Protein AF-A0A933MKT4-F1 (afdb_monomer)

Nearest PDB structures (foldseek):
  8cgx-assembly1_A  TM=7.082E-01  e=1.019E+00  Neurospora crassa
  8qlw-assembly1_A-2  TM=7.137E-01  e=1.465E+00  Purpureocillium lilacinum
  8qnu-assembly1_A  TM=7.105E-01  e=1.654E+00  Metarhizium robertsii
  7xr9-assembly1_B  TM=2.119E-01  e=8.493E+00  human intestinal bacterium PUE

Mean predicted aligned error: 8.09 Å

Structure (mmCIF, N/CA/C/O backbone):
data_AF-A0A933MKT4-F1
#
_entry.id   AF-A0A933MKT4-F1
#
loop_
_atom_site.group_PDB
_atom_site.id
_atom_site.type_symbol
_atom_site.label_atom_id
_atom_site.label_alt_id
_atom_site.label_comp_id
_atom_site.label_asym_id
_atom_site.label_entity_id
_atom_site.label_seq_id
_atom_site.pdbx_PDB_ins_code
_atom_site.Cartn_x
_atom_site.Cartn_y
_atom_site.Cartn_z
_atom_site.occupancy
_atom_site.B_iso_or_equiv
_atom_site.auth_seq_id
_atom_site.auth_comp_id
_atom_site.auth_asym_id
_atom_site.auth_atom_id
_atom_site.pdbx_PDB_model_num
ATOM 1 N N . MET A 1 1 ? 37.193 10.562 27.457 1.00 37.72 1 MET A N 1
ATOM 2 C CA . MET A 1 1 ? 36.933 10.903 26.044 1.00 37.72 1 MET A CA 1
ATOM 3 C C . MET A 1 1 ? 35.896 9.920 25.549 1.00 37.72 1 MET A C 1
ATOM 5 O O . MET A 1 1 ? 36.217 8.751 25.408 1.00 37.72 1 MET A O 1
ATOM 9 N N . SER A 1 2 ? 34.647 10.363 25.453 1.00 35.03 2 SER A N 1
ATOM 10 C CA . SER A 1 2 ? 33.497 9.522 25.116 1.00 35.03 2 SER A CA 1
ATOM 11 C C . SER A 1 2 ? 33.389 9.392 23.595 1.00 35.03 2 SER A C 1
ATOM 13 O O . SER A 1 2 ? 33.419 10.410 22.904 1.00 35.03 2 SER A O 1
ATOM 15 N N . GLU A 1 3 ? 33.296 8.166 23.078 1.00 29.81 3 GLU A N 1
ATOM 16 C CA . GLU A 1 3 ? 33.019 7.910 21.660 1.00 29.81 3 GLU A CA 1
ATOM 17 C C . GLU A 1 3 ? 31.629 8.449 21.278 1.00 29.81 3 GLU A C 1
ATOM 19 O O . GLU A 1 3 ? 30.669 8.250 22.028 1.00 29.81 3 GLU A O 1
ATOM 24 N N . PRO A 1 4 ? 31.479 9.130 20.129 1.00 38.81 4 PRO A N 1
ATOM 25 C CA . PRO A 1 4 ? 30.167 9.519 19.639 1.00 38.81 4 PRO A CA 1
ATOM 26 C C . PRO A 1 4 ? 29.443 8.297 19.059 1.00 38.81 4 PRO A C 1
ATOM 28 O O . PRO A 1 4 ? 29.891 7.691 18.086 1.00 38.81 4 PRO A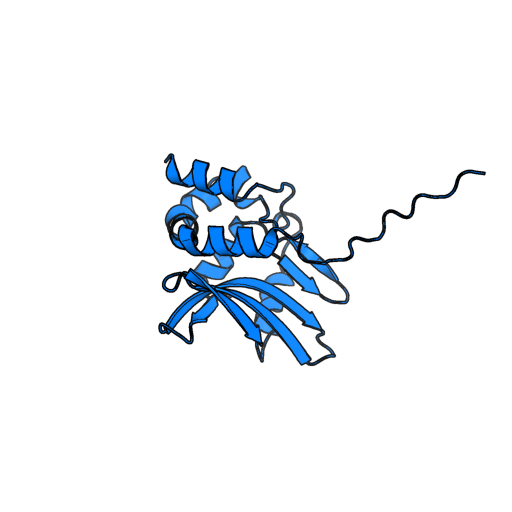 O 1
ATOM 31 N N . GLU A 1 5 ? 28.286 7.964 19.634 1.00 37.03 5 GLU A N 1
ATOM 32 C CA . GLU A 1 5 ? 27.342 6.997 19.073 1.00 37.03 5 GLU A CA 1
ATOM 33 C C . GLU A 1 5 ? 26.919 7.421 17.656 1.00 37.03 5 GLU A C 1
ATOM 35 O O . GLU A 1 5 ? 26.141 8.360 17.459 1.00 37.03 5 GLU A O 1
ATOM 40 N N . ASN A 1 6 ? 27.411 6.710 16.642 1.00 35.38 6 ASN A N 1
ATOM 41 C CA . ASN A 1 6 ? 26.992 6.896 15.259 1.00 35.38 6 ASN A CA 1
ATOM 42 C C . ASN A 1 6 ? 25.642 6.189 15.020 1.00 35.38 6 ASN A C 1
ATOM 44 O O . ASN A 1 6 ? 25.587 5.010 14.679 1.00 35.38 6 ASN A O 1
ATOM 48 N N . LYS A 1 7 ? 24.536 6.923 15.199 1.00 37.66 7 LYS A N 1
ATOM 49 C CA . LYS A 1 7 ? 23.137 6.477 15.005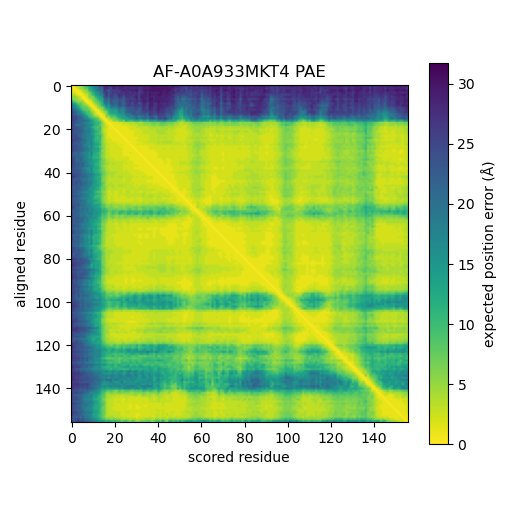 1.00 37.66 7 LYS A CA 1
ATOM 50 C C . LYS A 1 7 ? 22.725 6.318 13.530 1.00 37.66 7 LYS A C 1
ATOM 52 O O . LYS A 1 7 ? 21.581 6.599 13.178 1.00 37.66 7 LYS A O 1
ATOM 57 N N . ASN A 1 8 ? 23.636 5.911 12.647 1.00 43.03 8 ASN A N 1
ATOM 58 C CA . ASN A 1 8 ? 23.440 6.035 11.200 1.00 43.03 8 ASN A CA 1
ATOM 59 C C . ASN A 1 8 ? 23.584 4.720 10.425 1.00 43.03 8 ASN A C 1
ATOM 61 O O . ASN A 1 8 ? 24.164 4.695 9.347 1.00 43.03 8 ASN A O 1
ATOM 65 N N . ASP A 1 9 ? 22.997 3.644 10.947 1.00 35.09 9 ASP A N 1
ATOM 66 C CA . ASP A 1 9 ? 22.893 2.364 10.243 1.00 35.09 9 ASP A CA 1
ATOM 67 C C . ASP A 1 9 ? 21.442 1.841 10.271 1.00 35.09 9 ASP A C 1
ATOM 69 O O . ASP A 1 9 ? 21.137 0.753 10.753 1.00 35.09 9 ASP A O 1
ATOM 73 N N . LEU A 1 10 ? 20.515 2.594 9.661 1.00 37.31 10 LEU A N 1
ATOM 74 C CA . LEU A 1 10 ? 19.324 1.992 9.042 1.00 37.31 10 LEU A CA 1
ATOM 75 C C . LEU A 1 10 ? 19.769 1.269 7.759 1.00 37.31 10 LEU A C 1
ATOM 77 O O . LEU A 1 10 ? 19.434 1.659 6.641 1.00 37.31 10 LEU A O 1
ATOM 81 N N . LYS A 1 11 ? 20.566 0.208 7.922 1.00 36.62 11 LYS A N 1
ATOM 82 C CA . LYS A 1 11 ? 20.807 -0.782 6.872 1.00 36.62 11 LYS A CA 1
ATOM 83 C C . LYS A 1 11 ? 19.488 -1.511 6.648 1.00 36.62 11 LYS A C 1
ATOM 85 O O . LYS A 1 11 ? 19.101 -2.375 7.429 1.00 36.62 11 LYS A O 1
ATOM 90 N N . ALA A 1 12 ? 18.773 -1.107 5.603 1.00 42.72 12 ALA A N 1
ATOM 91 C CA . ALA A 1 12 ? 17.507 -1.688 5.184 1.00 42.72 12 ALA A CA 1
ATOM 92 C C . ALA A 1 12 ? 17.711 -3.110 4.632 1.00 42.72 12 ALA A C 1
ATOM 94 O O . ALA A 1 12 ? 17.675 -3.343 3.428 1.00 42.72 12 ALA A O 1
ATOM 95 N N . ALA A 1 13 ? 17.918 -4.075 5.525 1.00 33.56 13 ALA A N 1
ATOM 96 C CA . ALA A 1 13 ? 17.377 -5.405 5.309 1.00 33.56 13 ALA A CA 1
ATOM 97 C C . ALA A 1 13 ? 15.874 -5.339 5.637 1.00 33.56 13 ALA A C 1
ATOM 99 O O . ALA A 1 13 ? 15.516 -4.678 6.621 1.00 33.56 13 ALA A O 1
ATOM 100 N N . PRO A 1 14 ? 14.974 -5.997 4.880 1.00 44.50 14 PRO A N 1
ATOM 101 C CA . PRO A 1 14 ? 13.640 -6.252 5.404 1.00 44.50 14 PRO A CA 1
ATOM 102 C C . PRO A 1 14 ? 13.825 -6.931 6.764 1.00 44.50 14 PRO A C 1
ATOM 104 O O . PRO A 1 14 ? 14.531 -7.941 6.860 1.00 44.50 14 PRO A O 1
ATOM 107 N N . ARG A 1 15 ? 13.257 -6.350 7.834 1.00 53.28 15 ARG A N 1
ATOM 108 C CA . ARG A 1 15 ? 13.172 -7.030 9.137 1.00 53.28 15 ARG A CA 1
ATOM 109 C C . ARG A 1 15 ? 12.663 -8.444 8.840 1.00 53.28 15 ARG A C 1
ATOM 111 O O . ARG A 1 15 ? 11.796 -8.576 7.978 1.00 53.28 15 ARG A O 1
ATOM 118 N N . LYS A 1 16 ? 13.194 -9.487 9.492 1.00 52.53 16 LYS A N 1
ATOM 119 C CA . LYS A 1 16 ? 12.853 -10.908 9.234 1.00 52.53 16 LYS A CA 1
ATOM 120 C C . LYS A 1 16 ? 11.334 -11.201 9.141 1.00 52.53 16 LYS A C 1
ATOM 122 O O . LYS A 1 16 ? 10.964 -12.230 8.595 1.00 52.53 16 LYS A O 1
ATOM 127 N N . ASN A 1 17 ? 10.484 -10.266 9.566 1.00 69.94 17 ASN A N 1
ATOM 128 C CA . ASN A 1 17 ? 9.028 -10.327 9.598 1.00 69.94 17 ASN A CA 1
ATOM 129 C C . ASN A 1 17 ? 8.330 -9.696 8.369 1.00 69.94 17 ASN A C 1
ATOM 131 O O . ASN A 1 17 ? 7.132 -9.871 8.218 1.00 69.94 17 ASN A O 1
ATOM 135 N N . ALA A 1 18 ? 9.016 -8.985 7.463 1.00 76.31 18 ALA A N 1
ATOM 136 C CA . ALA A 1 18 ? 8.350 -8.265 6.361 1.00 76.31 18 ALA A CA 1
ATOM 137 C C . ALA A 1 18 ? 7.626 -9.199 5.375 1.00 76.31 18 ALA A C 1
ATOM 139 O O . ALA A 1 18 ? 6.549 -8.882 4.882 1.00 76.31 18 ALA A O 1
ATOM 140 N N . TRP A 1 19 ? 8.199 -10.374 5.101 1.00 79.25 19 TRP A N 1
ATOM 141 C CA . TRP A 1 19 ? 7.551 -11.392 4.268 1.00 79.25 19 TRP A CA 1
ATOM 142 C C . TRP A 1 19 ? 6.366 -12.056 4.968 1.00 79.25 19 TRP A C 1
ATOM 144 O O . TRP A 1 19 ? 5.419 -12.472 4.305 1.00 79.25 19 TRP A O 1
ATOM 154 N N . GLU A 1 20 ? 6.417 -12.169 6.292 1.00 86.50 20 GLU A N 1
ATOM 155 C CA . GLU A 1 20 ? 5.321 -12.706 7.092 1.00 86.50 20 GLU A CA 1
ATOM 156 C C . GLU A 1 20 ? 4.173 -11.699 7.181 1.00 86.50 20 GLU A C 1
ATOM 158 O O . GLU A 1 20 ? 3.042 -12.056 6.868 1.00 86.50 20 GLU A O 1
ATOM 163 N N . GLU A 1 21 ? 4.479 -10.427 7.449 1.00 88.38 21 GLU A N 1
ATOM 164 C CA . GLU A 1 21 ? 3.527 -9.319 7.348 1.00 88.38 21 GLU A CA 1
ATOM 165 C C . GLU A 1 21 ? 2.916 -9.244 5.941 1.00 88.38 21 GLU A C 1
ATOM 167 O O . GLU A 1 21 ? 1.705 -9.127 5.803 1.00 88.38 21 GLU A O 1
ATOM 172 N N . ALA A 1 22 ? 3.713 -9.387 4.878 1.00 88.50 22 ALA A N 1
ATOM 173 C CA . ALA A 1 22 ? 3.201 -9.397 3.509 1.00 88.50 22 ALA A CA 1
ATOM 174 C C . ALA A 1 22 ? 2.261 -10.578 3.237 1.00 88.50 22 ALA A C 1
ATOM 176 O O . ALA A 1 22 ? 1.260 -10.415 2.548 1.00 88.50 22 ALA A O 1
ATOM 177 N N . ARG A 1 23 ? 2.557 -11.770 3.768 1.00 89.50 23 ARG A N 1
ATOM 178 C CA . ARG A 1 23 ? 1.680 -12.946 3.642 1.00 89.50 23 ARG A CA 1
ATOM 179 C C . ARG A 1 23 ? 0.395 -12.790 4.442 1.00 89.50 23 ARG A C 1
ATOM 181 O O . ARG A 1 23 ? -0.661 -13.173 3.949 1.00 89.50 23 ARG A O 1
ATOM 188 N N . LEU A 1 24 ? 0.489 -12.242 5.652 1.00 91.69 24 LEU A N 1
ATOM 189 C CA . LEU A 1 24 ? -0.671 -11.909 6.472 1.00 91.69 24 LEU A CA 1
ATOM 190 C C . LEU A 1 24 ? -1.553 -10.909 5.722 1.00 91.69 24 LEU A C 1
ATOM 192 O O . LEU A 1 24 ? -2.736 -11.156 5.515 1.00 91.69 24 LEU A O 1
ATOM 196 N N . LEU A 1 25 ? -0.940 -9.847 5.199 1.00 92.62 25 LEU A N 1
ATOM 197 C CA . LEU A 1 25 ? -1.624 -8.853 4.395 1.00 92.62 25 LEU A CA 1
ATOM 198 C C . LEU A 1 25 ? -2.242 -9.460 3.136 1.00 92.62 25 LEU A C 1
ATOM 200 O O . LEU A 1 25 ? -3.375 -9.147 2.819 1.00 92.62 25 LEU A O 1
ATOM 204 N N . ALA A 1 26 ? -1.547 -10.344 2.421 1.00 93.31 26 ALA A N 1
ATOM 205 C CA . ALA A 1 26 ? -2.074 -10.947 1.199 1.00 93.31 26 ALA A CA 1
ATOM 206 C C . ALA A 1 26 ? -3.385 -11.714 1.430 1.00 93.31 26 ALA A C 1
ATOM 208 O O . ALA A 1 26 ? -4.246 -11.723 0.554 1.00 93.31 26 ALA A O 1
ATOM 209 N N . ARG A 1 27 ? -3.550 -12.330 2.608 1.00 93.19 27 ARG A N 1
ATOM 210 C CA . ARG A 1 27 ? -4.789 -13.025 2.989 1.00 93.19 27 ARG A CA 1
ATOM 211 C C . ARG A 1 27 ? -5.940 -12.067 3.267 1.00 93.19 27 ARG A C 1
ATOM 213 O O . ARG A 1 27 ? -7.080 -12.388 2.954 1.00 93.19 27 ARG A O 1
ATOM 220 N N . ASP A 1 28 ? -5.619 -10.905 3.824 1.00 94.69 28 ASP A N 1
ATOM 221 C CA . ASP A 1 28 ? -6.577 -9.946 4.375 1.00 94.69 28 ASP A CA 1
ATOM 222 C C . ASP A 1 28 ? -6.626 -8.611 3.610 1.00 94.69 28 ASP A C 1
ATOM 224 O O . ASP A 1 28 ? -7.242 -7.647 4.059 1.00 94.69 28 ASP A O 1
ATOM 228 N N . ILE A 1 29 ? -6.006 -8.528 2.431 1.00 95.06 29 ILE A N 1
ATOM 229 C CA . ILE A 1 29 ? -5.922 -7.292 1.639 1.00 95.06 29 ILE A CA 1
ATOM 230 C C . ILE A 1 29 ? -7.311 -6.785 1.234 1.00 95.06 29 ILE A C 1
ATOM 232 O O . ILE A 1 29 ? -7.526 -5.577 1.162 1.00 95.06 29 ILE A O 1
ATOM 236 N N . GLY A 1 30 ? -8.268 -7.703 1.050 1.00 93.88 30 GLY A N 1
ATOM 237 C CA . GLY A 1 30 ? -9.674 -7.375 0.826 1.00 93.88 30 GLY A CA 1
ATOM 238 C C . GLY A 1 30 ? -10.249 -6.500 1.939 1.00 93.88 30 GLY A C 1
ATOM 239 O O . GLY A 1 30 ? -10.857 -5.480 1.636 1.00 93.88 30 GLY A O 1
ATOM 240 N N . LEU A 1 31 ? -9.942 -6.793 3.210 1.00 95.00 31 LEU A N 1
ATOM 241 C CA . LEU A 1 31 ? -10.448 -6.020 4.352 1.00 95.00 31 LEU A CA 1
ATOM 242 C C . LEU A 1 31 ? -10.001 -4.560 4.300 1.00 95.00 31 LEU A C 1
ATOM 244 O O . LEU A 1 31 ? -10.788 -3.663 4.589 1.00 95.00 31 LEU A O 1
ATOM 248 N N . LEU A 1 32 ? -8.751 -4.309 3.914 1.00 95.06 32 LEU A N 1
ATOM 249 C CA . LEU A 1 32 ? -8.217 -2.955 3.768 1.00 95.06 32 LEU A CA 1
ATOM 250 C C . LEU A 1 32 ? -8.892 -2.189 2.631 1.00 95.06 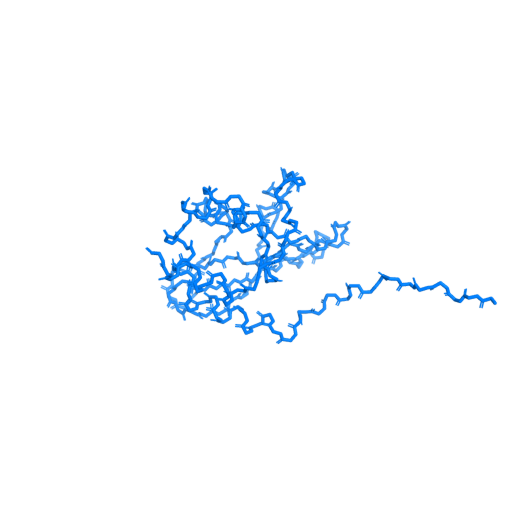32 LEU A C 1
ATOM 252 O O . LEU A 1 32 ? -9.235 -1.019 2.795 1.00 95.06 32 LEU A O 1
ATOM 256 N N . VAL A 1 33 ? -9.096 -2.853 1.493 1.00 94.62 33 VAL A N 1
ATOM 257 C CA . VAL A 1 33 ? -9.747 -2.258 0.320 1.00 94.62 33 VAL A CA 1
ATOM 258 C C . VAL A 1 33 ? -11.223 -1.967 0.605 1.00 94.62 33 VAL A C 1
ATOM 260 O O . VAL A 1 33 ? -11.697 -0.868 0.320 1.00 94.62 33 VAL A O 1
ATOM 263 N N . GLU A 1 34 ? -11.936 -2.905 1.226 1.00 95.25 34 GLU A N 1
ATOM 264 C CA . GLU A 1 34 ? -13.348 -2.774 1.607 1.00 95.25 34 GLU A CA 1
ATOM 265 C C . GLU A 1 34 ? -13.561 -1.687 2.671 1.00 95.25 34 GLU A C 1
ATOM 267 O O . GLU A 1 34 ? -14.543 -0.945 2.622 1.00 95.25 34 GLU A O 1
ATOM 272 N N . ASN A 1 35 ? -12.606 -1.521 3.592 1.00 95.94 35 ASN A N 1
ATOM 273 C CA . ASN A 1 35 ? -12.655 -0.502 4.642 1.00 95.94 35 ASN A CA 1
ATOM 274 C C . ASN A 1 35 ? -12.000 0.832 4.252 1.00 95.94 35 ASN A C 1
ATOM 276 O O . ASN A 1 35 ? -11.847 1.700 5.116 1.00 95.94 35 ASN A O 1
ATOM 280 N N . ASN A 1 36 ? -11.648 1.048 2.977 1.00 94.69 36 ASN A N 1
ATOM 281 C CA . ASN A 1 36 ? -10.896 2.233 2.551 1.00 94.69 36 ASN A CA 1
ATOM 282 C C . ASN A 1 36 ? -11.530 3.547 3.043 1.00 94.69 36 ASN A C 1
ATOM 284 O O . ASN A 1 36 ? -10.876 4.370 3.681 1.00 94.69 36 ASN A O 1
ATOM 288 N N . ARG A 1 37 ? -12.848 3.704 2.860 1.00 93.94 37 ARG A N 1
ATOM 289 C CA . ARG A 1 37 ? -13.573 4.906 3.303 1.00 93.94 37 ARG A CA 1
ATOM 290 C C . ARG A 1 37 ? -13.452 5.148 4.811 1.00 93.94 37 ARG A C 1
ATOM 292 O O . ARG A 1 37 ? -13.255 6.286 5.228 1.00 93.94 37 ARG A O 1
ATOM 299 N N . ARG A 1 38 ? -13.570 4.096 5.623 1.00 93.50 38 ARG A N 1
ATOM 300 C CA . ARG A 1 38 ? -13.476 4.188 7.087 1.00 93.50 38 ARG A CA 1
ATOM 301 C C . ARG A 1 38 ? -12.060 4.559 7.521 1.00 93.50 38 ARG A C 1
ATOM 303 O O . ARG A 1 38 ? -11.897 5.416 8.384 1.00 93.50 38 ARG A O 1
ATOM 310 N N . ILE A 1 39 ? -11.052 3.948 6.899 1.00 94.19 39 ILE A N 1
ATOM 311 C CA . ILE A 1 39 ? -9.641 4.253 7.159 1.00 94.19 39 ILE A CA 1
ATOM 312 C C . ILE A 1 39 ? -9.353 5.714 6.807 1.00 94.19 39 ILE A C 1
ATOM 314 O O . ILE A 1 39 ? -8.808 6.435 7.638 1.00 94.19 39 ILE A O 1
ATOM 318 N N . ALA A 1 40 ? -9.790 6.181 5.634 1.00 91.19 40 ALA A N 1
ATOM 319 C CA . ALA A 1 40 ? -9.616 7.564 5.192 1.00 91.19 40 ALA A CA 1
ATOM 320 C C . ALA A 1 40 ? -10.264 8.584 6.147 1.00 91.19 40 ALA A C 1
ATOM 322 O O . ALA A 1 40 ? -9.692 9.642 6.408 1.00 91.19 40 ALA A O 1
ATOM 323 N N . GLN A 1 41 ? -11.432 8.256 6.709 1.00 92.38 41 GLN A N 1
ATOM 324 C CA . GLN A 1 41 ? -12.152 9.107 7.663 1.00 92.38 41 GLN A CA 1
ATOM 325 C C . GLN A 1 41 ? -11.556 9.112 9.078 1.00 92.38 41 GLN A C 1
ATOM 327 O O . GLN A 1 41 ? -11.920 9.977 9.872 1.00 92.38 41 GLN A O 1
ATOM 332 N N . ASN A 1 42 ? -10.661 8.177 9.410 1.00 92.81 42 ASN A N 1
ATOM 333 C CA . ASN A 1 42 ? -10.019 8.092 10.718 1.00 92.81 42 ASN A CA 1
ATOM 334 C C . ASN A 1 42 ? -8.558 8.569 10.621 1.00 92.81 42 ASN A C 1
ATOM 336 O O . ASN A 1 42 ? -7.703 7.786 10.207 1.00 92.81 42 ASN A O 1
ATOM 340 N N . PRO A 1 43 ? -8.224 9.802 11.060 1.00 90.88 43 PRO A N 1
ATOM 341 C CA . PRO A 1 43 ? -6.867 10.349 10.960 1.00 90.88 43 PRO A CA 1
ATOM 342 C C . PRO A 1 43 ? -5.783 9.482 11.611 1.00 90.88 43 PRO A C 1
ATOM 344 O O . PRO A 1 43 ? -4.637 9.485 11.166 1.00 90.88 43 PRO A O 1
ATOM 347 N N . LYS A 1 44 ? -6.137 8.724 12.658 1.00 90.12 44 LYS A N 1
ATOM 348 C CA . LYS A 1 44 ? -5.207 7.818 13.343 1.00 90.12 44 LYS A CA 1
ATOM 349 C C . LYS A 1 44 ? -4.827 6.632 12.454 1.00 90.12 44 LYS A C 1
ATOM 351 O O . LYS A 1 44 ? -3.669 6.228 12.458 1.00 90.12 44 LYS A O 1
ATOM 356 N N . LEU A 1 45 ? -5.788 6.091 11.702 1.00 91.00 45 LEU A N 1
ATOM 357 C CA . LEU A 1 45 ? -5.557 4.976 10.782 1.00 91.00 45 LEU A CA 1
ATOM 358 C C . LEU A 1 45 ? -5.003 5.458 9.443 1.00 91.00 45 LEU A C 1
ATOM 360 O O . LEU A 1 45 ? -4.045 4.890 8.943 1.00 91.00 45 LEU A O 1
ATOM 364 N N . SER A 1 46 ? -5.546 6.522 8.854 1.00 92.44 46 SER A N 1
ATOM 365 C CA . SER A 1 46 ? -5.037 7.028 7.574 1.00 92.44 46 SER A CA 1
ATOM 366 C C . SER A 1 46 ? -3.602 7.544 7.679 1.00 92.44 46 SER A C 1
ATOM 368 O O . SER A 1 46 ? -2.834 7.401 6.727 1.00 92.44 46 SER A O 1
ATOM 370 N N . GLY A 1 47 ? -3.226 8.100 8.834 1.00 88.69 47 GLY A N 1
ATO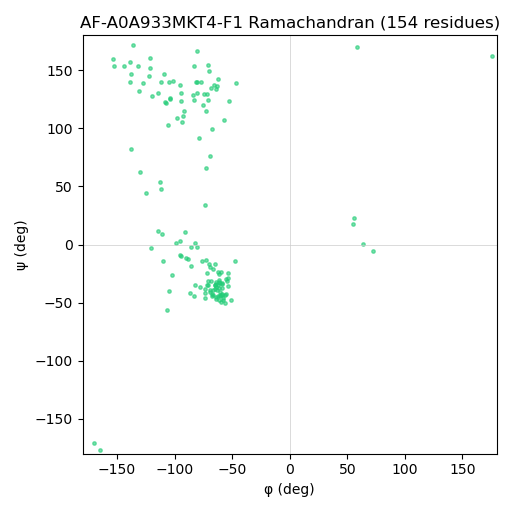M 371 C CA . GLY A 1 47 ? -1.889 8.613 9.113 1.00 88.69 47 GLY A CA 1
ATOM 372 C C . GLY A 1 47 ? -0.880 7.583 9.628 1.00 88.69 47 GLY A C 1
ATOM 373 O O . GLY A 1 47 ? 0.264 7.962 9.865 1.00 88.69 47 GLY A O 1
ATOM 374 N N . CYS A 1 48 ? -1.242 6.313 9.836 1.00 89.69 48 CYS A N 1
ATOM 375 C CA . CYS A 1 48 ? -0.273 5.300 10.266 1.00 89.69 48 CYS A CA 1
ATOM 376 C C . CYS A 1 48 ? 0.497 4.720 9.071 1.00 89.69 48 CYS A C 1
ATOM 378 O O . CYS A 1 48 ? 0.006 4.715 7.947 1.00 89.69 48 CYS A O 1
ATOM 380 N N . CYS A 1 49 ? 1.711 4.226 9.296 1.00 89.94 49 CYS A N 1
ATOM 381 C CA . CYS A 1 49 ? 2.496 3.519 8.287 1.00 89.94 49 CYS A CA 1
ATOM 382 C C . CYS A 1 49 ? 2.493 2.013 8.562 1.00 89.94 49 CYS A C 1
ATOM 384 O O . CYS A 1 49 ? 2.670 1.587 9.706 1.00 89.94 49 CYS A O 1
ATOM 386 N N . LEU A 1 50 ? 2.391 1.212 7.499 1.00 88.50 50 LEU A N 1
ATOM 387 C CA . LEU A 1 50 ? 2.726 -0.211 7.554 1.00 88.50 50 LEU A CA 1
ATOM 388 C C . LEU A 1 50 ? 4.246 -0.367 7.439 1.00 88.50 50 LEU A C 1
ATOM 390 O O . LEU A 1 50 ? 4.870 0.297 6.609 1.00 88.50 50 LEU A O 1
ATOM 394 N N . ASN A 1 51 ? 4.855 -1.280 8.200 1.00 86.00 51 ASN A N 1
ATOM 395 C CA . ASN A 1 51 ? 6.307 -1.522 8.117 1.00 86.00 51 ASN A CA 1
ATOM 396 C C . ASN A 1 51 ? 6.749 -1.999 6.725 1.00 86.00 51 ASN A C 1
ATOM 398 O O . ASN A 1 51 ? 7.901 -1.822 6.327 1.00 86.00 51 ASN A O 1
ATOM 402 N N . ILE A 1 52 ? 5.816 -2.605 6.000 1.00 89.62 52 ILE A N 1
ATOM 403 C CA . ILE A 1 52 ? 5.988 -3.142 4.658 1.00 89.62 52 ILE A CA 1
ATOM 404 C C . ILE A 1 52 ? 5.691 -2.143 3.534 1.00 89.62 52 ILE A C 1
ATOM 406 O O . ILE A 1 52 ? 6.040 -2.418 2.389 1.00 89.62 52 ILE A O 1
ATOM 410 N N . ALA A 1 53 ? 5.087 -0.988 3.825 1.00 91.81 53 ALA A N 1
ATOM 411 C CA . ALA A 1 53 ? 4.715 -0.021 2.798 1.00 91.81 53 ALA A CA 1
ATOM 412 C C . ALA A 1 53 ? 5.753 1.100 2.679 1.00 91.81 53 ALA A C 1
ATOM 414 O O . ALA A 1 53 ? 5.872 1.951 3.566 1.00 91.81 53 ALA A O 1
ATOM 415 N N . TYR A 1 54 ? 6.520 1.118 1.587 1.00 90.44 54 TYR A N 1
ATOM 416 C CA . TYR A 1 54 ? 7.616 2.075 1.434 1.00 90.44 54 TYR A CA 1
ATOM 417 C C . TYR A 1 54 ? 7.972 2.407 -0.016 1.00 90.44 54 TYR A C 1
ATOM 419 O O . TYR A 1 54 ? 7.751 1.635 -0.944 1.00 90.44 54 TYR A O 1
ATOM 427 N N . ILE A 1 55 ? 8.646 3.540 -0.197 1.00 86.88 55 ILE A N 1
ATOM 428 C CA . ILE A 1 55 ? 9.363 3.863 -1.426 1.00 86.88 55 ILE A CA 1
ATOM 429 C C . ILE A 1 55 ? 10.854 4.055 -1.139 1.00 86.88 55 ILE A C 1
ATOM 431 O O . ILE A 1 55 ? 11.236 4.796 -0.235 1.00 86.88 55 ILE A O 1
ATOM 435 N N . GLY A 1 56 ? 11.707 3.352 -1.881 1.00 85.62 56 GLY A N 1
ATOM 436 C CA . GLY A 1 56 ? 13.161 3.379 -1.744 1.00 85.62 56 GLY A CA 1
ATOM 437 C C . GLY A 1 56 ? 13.833 4.116 -2.900 1.00 85.62 56 GLY A C 1
ATOM 438 O O . GLY A 1 56 ? 13.702 3.724 -4.060 1.00 85.62 56 GLY A O 1
ATOM 439 N N . LEU A 1 57 ? 14.596 5.163 -2.587 1.00 76.75 57 LEU A N 1
ATOM 440 C CA . LEU A 1 57 ? 15.335 5.966 -3.561 1.00 76.75 57 LEU A CA 1
ATOM 441 C C . LEU A 1 57 ? 16.792 6.146 -3.113 1.00 76.75 57 LEU A C 1
ATOM 443 O O . LEU A 1 57 ? 17.005 6.573 -1.976 1.00 76.75 57 LEU A O 1
ATOM 447 N N . PRO A 1 58 ? 17.792 5.923 -3.991 1.00 73.12 58 PRO A N 1
ATOM 448 C CA . PRO A 1 58 ? 19.207 6.047 -3.638 1.00 73.12 58 PRO A CA 1
ATOM 449 C C . PRO A 1 58 ? 19.592 7.403 -3.036 1.00 73.12 58 PRO A C 1
ATOM 451 O O . PRO A 1 58 ? 20.479 7.462 -2.193 1.00 73.12 58 PRO A O 1
ATOM 454 N N . HIS A 1 59 ? 18.912 8.484 -3.432 1.00 72.00 59 HIS A N 1
ATOM 455 C CA . HIS A 1 59 ? 19.235 9.849 -2.994 1.00 72.00 59 HIS A CA 1
ATOM 456 C C . HIS A 1 59 ? 18.205 10.469 -2.042 1.00 72.00 59 HIS A C 1
ATOM 458 O O . HIS A 1 59 ? 18.498 11.476 -1.406 1.00 72.00 59 HIS A O 1
ATOM 464 N N . LEU A 1 60 ? 17.009 9.885 -1.921 1.00 69.19 60 LEU A N 1
ATOM 465 C CA . LEU A 1 60 ? 15.903 10.457 -1.136 1.00 69.19 60 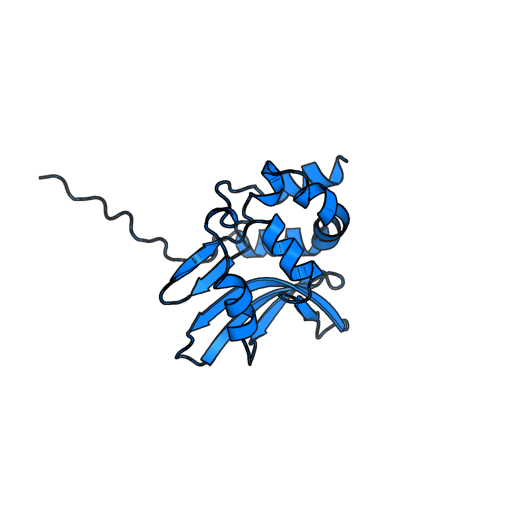LEU A CA 1
ATOM 466 C C . LEU A 1 60 ? 15.570 9.654 0.128 1.00 69.19 60 LEU A C 1
ATOM 468 O O . LEU A 1 60 ? 14.601 9.979 0.816 1.00 69.19 60 LEU A O 1
ATOM 472 N N . LYS A 1 61 ? 16.419 8.667 0.455 1.00 80.25 61 LYS A N 1
ATOM 473 C CA . LYS A 1 61 ? 16.221 7.676 1.521 1.00 80.25 61 LYS A CA 1
ATOM 474 C C . LYS A 1 61 ? 14.937 6.864 1.304 1.00 80.25 61 LYS A C 1
ATOM 476 O O . LYS A 1 61 ? 14.128 7.139 0.419 1.00 80.25 61 LYS A O 1
ATOM 481 N N . THR A 1 62 ? 14.771 5.814 2.097 1.00 82.69 62 THR A N 1
ATOM 482 C CA . THR A 1 62 ? 13.507 5.080 2.134 1.00 82.69 62 THR A CA 1
ATOM 483 C C . THR A 1 62 ? 12.478 5.901 2.901 1.00 82.69 62 THR A C 1
ATOM 485 O O . THR A 1 62 ? 12.757 6.346 4.014 1.00 82.69 62 THR A O 1
ATOM 488 N N . LYS A 1 63 ? 11.295 6.099 2.318 1.00 85.69 63 LYS A N 1
ATOM 489 C CA . LYS A 1 63 ? 10.158 6.749 2.975 1.00 85.69 63 LYS A CA 1
ATOM 490 C C . LYS A 1 63 ? 9.026 5.749 3.151 1.00 85.69 63 LYS A C 1
ATOM 492 O O . LYS A 1 63 ? 8.653 5.079 2.191 1.00 85.69 63 LYS A O 1
ATOM 497 N N . ALA A 1 64 ? 8.493 5.662 4.365 1.00 88.75 64 ALA A N 1
ATOM 498 C CA . ALA A 1 64 ? 7.272 4.914 4.627 1.00 88.75 64 ALA A CA 1
ATOM 499 C C . ALA A 1 64 ? 6.067 5.634 4.003 1.00 88.75 64 ALA A C 1
ATOM 501 O O . ALA A 1 64 ? 6.063 6.863 3.880 1.00 88.75 64 ALA A O 1
ATOM 502 N N . ILE A 1 65 ? 5.065 4.860 3.596 1.00 88.94 65 ILE A N 1
ATOM 503 C CA . ILE A 1 65 ? 3.836 5.367 2.982 1.00 88.94 65 ILE A CA 1
ATOM 504 C C . ILE A 1 65 ? 2.736 5.293 4.034 1.00 88.94 65 ILE A C 1
ATOM 506 O O . ILE A 1 65 ? 2.493 4.220 4.589 1.00 88.94 65 ILE A O 1
ATOM 510 N N . ALA A 1 66 ? 2.073 6.419 4.302 1.00 91.62 66 ALA A N 1
ATOM 511 C CA . ALA A 1 66 ? 0.899 6.416 5.163 1.00 91.62 66 ALA A CA 1
ATOM 512 C C . ALA A 1 66 ? -0.215 5.561 4.542 1.00 91.62 66 ALA A C 1
ATOM 514 O O . ALA A 1 66 ? -0.421 5.578 3.326 1.00 91.62 66 ALA A O 1
ATOM 515 N N . LEU A 1 67 ? -0.948 4.835 5.378 1.00 92.81 67 LEU A N 1
ATOM 516 C CA . LEU A 1 67 ? -1.948 3.864 4.965 1.00 92.81 67 LEU A CA 1
ATOM 517 C C . LEU A 1 67 ? -3.041 4.502 4.107 1.00 92.81 67 LEU A C 1
ATOM 519 O O . LEU A 1 67 ? -3.378 3.961 3.061 1.00 92.81 67 LEU A O 1
ATOM 523 N N . GLY A 1 68 ? -3.540 5.679 4.493 1.00 92.88 68 GLY A N 1
ATOM 524 C CA . GLY A 1 68 ? -4.533 6.404 3.698 1.00 92.88 68 GLY A CA 1
ATOM 525 C C . GLY A 1 68 ? -4.021 6.701 2.289 1.00 92.88 68 GLY A C 1
ATOM 526 O O . GLY A 1 68 ? -4.686 6.389 1.307 1.00 92.88 68 GLY A O 1
ATOM 527 N N . ARG A 1 69 ? -2.778 7.186 2.175 1.00 91.62 69 ARG A N 1
ATOM 528 C CA . ARG A 1 69 ? -2.167 7.468 0.870 1.00 91.62 69 ARG A CA 1
ATOM 529 C C . ARG A 1 69 ? -1.957 6.198 0.046 1.00 91.62 69 ARG A C 1
ATOM 531 O O . ARG A 1 69 ? -2.126 6.228 -1.169 1.00 91.62 69 ARG A O 1
ATOM 538 N N . LEU A 1 70 ? -1.577 5.093 0.684 1.00 93.25 70 LEU A N 1
ATOM 539 C CA . LEU A 1 70 ? -1.430 3.804 0.013 1.00 93.25 70 LEU A CA 1
ATOM 540 C C . LEU A 1 70 ? -2.762 3.341 -0.602 1.00 93.25 70 LEU A C 1
ATOM 542 O O . LEU A 1 70 ? -2.790 2.931 -1.761 1.00 93.25 70 LEU A O 1
ATOM 546 N N . LEU A 1 71 ? -3.862 3.473 0.142 1.00 94.62 71 LEU A N 1
ATOM 547 C CA . LEU A 1 71 ? -5.203 3.125 -0.328 1.00 94.62 71 LEU A CA 1
ATOM 548 C C . LEU A 1 71 ? -5.686 4.046 -1.456 1.00 94.62 71 LEU A C 1
ATOM 550 O O . LEU A 1 71 ? -6.260 3.551 -2.428 1.00 94.62 71 LEU A O 1
ATOM 554 N N . ASP A 1 72 ? -5.396 5.349 -1.384 1.00 92.81 72 ASP A N 1
ATOM 555 C CA . ASP A 1 72 ? -5.674 6.288 -2.480 1.00 92.81 72 ASP A CA 1
ATOM 556 C C . ASP A 1 72 ? -4.991 5.818 -3.770 1.00 92.81 72 ASP A C 1
ATOM 558 O O . ASP A 1 72 ? -5.641 5.639 -4.802 1.00 92.81 72 ASP A O 1
ATOM 562 N N . LEU A 1 73 ? -3.692 5.504 -3.698 1.00 91.69 73 LEU A N 1
ATOM 563 C CA . LEU A 1 73 ? -2.912 5.043 -4.849 1.00 91.69 73 LEU A CA 1
ATOM 564 C C . LEU A 1 73 ? -3.445 3.730 -5.446 1.00 91.69 73 LEU A C 1
ATOM 566 O O . LEU A 1 73 ? -3.344 3.524 -6.659 1.00 91.69 73 LEU A O 1
ATOM 570 N N . TRP A 1 74 ? -4.008 2.843 -4.624 1.00 94.44 74 TRP A N 1
ATOM 571 C CA . TRP A 1 74 ? -4.669 1.623 -5.094 1.00 94.44 74 TRP A CA 1
ATOM 572 C C . TRP A 1 74 ? -6.019 1.905 -5.749 1.00 94.44 74 TRP A C 1
ATOM 574 O O . TRP A 1 74 ? -6.323 1.324 -6.793 1.00 94.44 74 TRP A O 1
ATOM 584 N N . SER A 1 75 ? -6.811 2.810 -5.171 1.00 93.56 75 SER A N 1
ATOM 585 C CA . SER A 1 75 ? -8.109 3.217 -5.719 1.00 93.56 75 SER A CA 1
ATOM 586 C C . SER A 1 75 ? -7.970 3.921 -7.075 1.00 93.56 75 SER A C 1
ATOM 588 O O . SER A 1 75 ? -8.774 3.702 -7.978 1.00 93.56 75 SER A O 1
ATOM 590 N N . GLU A 1 76 ? -6.883 4.674 -7.255 1.00 92.19 76 GLU A N 1
ATOM 591 C CA . GLU A 1 76 ? -6.528 5.373 -8.492 1.00 92.19 76 GLU A CA 1
ATOM 592 C C . GLU A 1 76 ? -5.821 4.460 -9.519 1.00 92.19 76 GLU A C 1
ATOM 594 O O . GLU A 1 76 ? -5.437 4.921 -10.592 1.00 92.19 76 GLU A O 1
ATOM 599 N N . ASN A 1 77 ? -5.625 3.169 -9.211 1.00 92.00 77 ASN A N 1
ATOM 600 C CA . ASN A 1 77 ? -4.867 2.196 -10.017 1.00 92.00 77 ASN A CA 1
ATOM 601 C C . ASN A 1 77 ? -3.417 2.618 -10.339 1.00 92.00 77 ASN A C 1
ATOM 603 O O . ASN A 1 77 ? -2.811 2.144 -11.302 1.00 92.00 77 ASN A O 1
ATOM 607 N N . LYS A 1 78 ? -2.832 3.508 -9.533 1.00 90.00 78 LYS A N 1
ATOM 608 C CA . LYS A 1 78 ? -1.460 4.003 -9.719 1.00 90.00 78 LYS A CA 1
ATOM 609 C C . LYS A 1 78 ? -0.423 3.054 -9.139 1.00 90.00 78 LYS A C 1
ATOM 611 O O . LYS A 1 78 ? 0.670 2.911 -9.682 1.00 90.00 78 LYS A O 1
ATOM 616 N N . TRP A 1 79 ? -0.766 2.403 -8.030 1.00 92.25 79 TRP A N 1
ATOM 617 C CA . TRP A 1 79 ? 0.081 1.426 -7.340 1.00 92.25 79 TRP A CA 1
ATOM 618 C C . TRP A 1 79 ? -0.500 0.022 -7.443 1.00 92.25 79 TRP A C 1
ATOM 620 O O . TRP A 1 79 ? -0.628 -0.710 -6.463 1.00 92.25 79 TRP A O 1
ATOM 630 N N . THR A 1 80 ? -0.872 -0.348 -8.664 1.00 94.25 80 THR A N 1
ATOM 631 C CA . THR A 1 80 ? -1.423 -1.664 -8.966 1.00 94.25 80 THR A CA 1
ATOM 632 C C . THR A 1 80 ? -0.737 -2.285 -10.173 1.00 94.25 80 THR A C 1
ATOM 634 O O . THR A 1 80 ? -0.230 -1.577 -11.046 1.00 94.25 80 THR A O 1
ATOM 637 N N . GLU A 1 81 ? -0.742 -3.611 -10.218 1.00 93.88 81 GLU A N 1
ATOM 638 C CA . GLU A 1 81 ? -0.292 -4.419 -11.351 1.00 93.88 81 GLU A CA 1
ATOM 639 C C . GLU A 1 81 ? -1.272 -5.560 -11.629 1.00 93.88 81 GLU A C 1
ATOM 641 O O . GLU A 1 81 ? -2.196 -5.804 -10.851 1.00 93.88 81 GLU A O 1
ATOM 646 N N . THR A 1 82 ? -1.068 -6.257 -12.744 1.00 95.31 82 THR A N 1
ATOM 647 C CA . THR A 1 82 ? -1.845 -7.456 -13.086 1.00 95.31 82 THR A CA 1
ATOM 648 C C . THR A 1 82 ? -1.110 -8.708 -12.621 1.00 95.31 82 THR A C 1
ATOM 650 O O . THR A 1 82 ? 0.077 -8.884 -12.893 1.00 95.31 82 THR A O 1
ATOM 653 N N . CYS A 1 83 ? -1.803 -9.598 -11.914 1.00 95.94 83 CYS A N 1
ATOM 654 C CA . CYS A 1 83 ? -1.232 -10.857 -11.460 1.00 95.94 83 CYS A CA 1
ATOM 655 C C . CYS A 1 83 ? -1.038 -11.797 -12.659 1.00 95.94 83 CYS A C 1
ATOM 657 O O . CYS A 1 83 ? -2.021 -12.128 -13.320 1.00 95.94 83 CYS A O 1
ATOM 659 N N . PRO A 1 84 ? 0.176 -12.310 -12.921 1.00 94.50 84 PRO A N 1
ATOM 660 C CA . PRO A 1 84 ? 0.409 -13.204 -14.055 1.00 94.50 84 PRO A CA 1
ATOM 661 C C . PRO A 1 84 ? -0.259 -14.578 -13.890 1.00 94.50 84 PRO A C 1
ATOM 663 O O . PRO A 1 84 ? -0.434 -15.287 -14.874 1.00 94.50 84 PRO A O 1
ATOM 666 N N . ALA A 1 85 ? -0.619 -14.968 -12.660 1.00 94.94 85 ALA A N 1
ATOM 667 C CA . ALA A 1 85 ? -1.219 -16.271 -12.375 1.00 94.94 85 ALA A CA 1
ATOM 668 C C . ALA A 1 85 ? -2.748 -16.286 -12.539 1.00 94.94 85 ALA A C 1
ATOM 670 O O . ALA A 1 85 ? -3.287 -17.251 -13.068 1.00 94.94 85 ALA A O 1
ATOM 671 N N . CYS A 1 86 ? -3.442 -15.237 -12.081 1.00 96.62 86 CYS A N 1
ATOM 672 C CA . CYS A 1 86 ? -4.911 -15.175 -12.097 1.00 96.62 86 CYS A CA 1
ATOM 673 C C . CYS A 1 86 ? -5.496 -14.001 -12.895 1.00 96.62 86 CYS A C 1
ATOM 675 O O . CYS A 1 86 ? -6.711 -13.895 -12.984 1.00 96.62 86 CYS A O 1
ATOM 677 N N . GLY A 1 87 ? -4.681 -13.098 -13.449 1.00 96.25 87 GLY A N 1
ATOM 678 C CA . GLY A 1 87 ? -5.163 -11.891 -14.140 1.00 96.25 87 GLY A CA 1
ATOM 679 C C . GLY A 1 87 ? -5.744 -10.813 -13.214 1.00 96.25 87 GLY A C 1
ATOM 680 O O . GLY A 1 87 ? -6.051 -9.715 -13.661 1.00 96.25 87 GLY A O 1
ATOM 681 N N . GLU A 1 88 ? -5.861 -11.105 -11.920 1.00 95.88 88 GLU A N 1
ATOM 682 C CA . GLU A 1 88 ? -6.439 -10.210 -10.921 1.00 95.88 88 GLU A CA 1
ATOM 683 C C . GLU A 1 88 ? -5.468 -9.132 -10.435 1.00 95.88 88 GLU A C 1
ATOM 685 O O . GLU A 1 88 ? -4.252 -9.200 -10.637 1.00 95.88 88 GLU A O 1
ATOM 690 N N . LYS A 1 89 ? -6.009 -8.131 -9.738 1.00 95.81 89 LYS A N 1
ATOM 691 C CA . LYS A 1 89 ? -5.239 -6.984 -9.250 1.00 95.81 89 LYS A CA 1
ATOM 692 C C . LYS A 1 89 ? -4.178 -7.382 -8.212 1.00 95.81 89 LYS A C 1
ATOM 694 O O . LYS A 1 89 ? -4.440 -8.107 -7.246 1.00 95.81 89 LYS A O 1
ATOM 699 N N . VAL A 1 90 ? -2.977 -6.842 -8.397 1.00 96.19 90 VAL A N 1
ATOM 700 C CA . VAL A 1 90 ? -1.868 -6.839 -7.439 1.00 96.19 90 VAL A CA 1
ATOM 701 C C . VAL A 1 90 ? -1.768 -5.455 -6.825 1.00 96.19 90 VAL A C 1
ATOM 703 O O . VAL A 1 90 ? -1.654 -4.467 -7.543 1.00 96.19 90 VAL A O 1
ATOM 706 N N . TYR A 1 91 ? -1.787 -5.391 -5.502 1.00 96.12 91 TYR A N 1
ATOM 707 C CA . TYR A 1 91 ? -1.647 -4.171 -4.722 1.00 96.12 91 TYR A CA 1
ATOM 708 C C . TYR A 1 91 ? -0.175 -3.977 -4.368 1.00 96.12 91 TYR A C 1
ATOM 710 O O . TYR A 1 91 ? 0.396 -4.763 -3.606 1.00 96.12 91 TYR A O 1
ATOM 718 N N . ILE A 1 92 ? 0.466 -2.971 -4.966 1.00 94.69 92 ILE A N 1
ATOM 719 C CA . ILE A 1 92 ? 1.883 -2.677 -4.732 1.00 94.69 92 ILE A CA 1
ATOM 720 C C . ILE A 1 92 ? 2.031 -2.091 -3.331 1.00 94.69 92 ILE A C 1
ATOM 722 O O . ILE A 1 92 ? 1.336 -1.142 -2.975 1.00 94.69 92 ILE A O 1
ATOM 726 N N . LEU A 1 93 ? 2.957 -2.647 -2.554 1.00 93.62 93 LEU A N 1
ATOM 727 C CA . LEU A 1 93 ? 3.260 -2.226 -1.185 1.00 93.62 93 LEU A CA 1
ATOM 728 C C . LEU A 1 93 ? 4.562 -1.451 -1.126 1.00 93.62 93 LEU A C 1
ATOM 730 O O . LEU A 1 93 ? 4.668 -0.448 -0.424 1.00 93.62 93 LEU A O 1
ATOM 734 N N . GLY A 1 94 ? 5.546 -1.901 -1.896 1.00 91.25 94 GLY A N 1
ATOM 735 C CA . GLY A 1 94 ? 6.835 -1.257 -1.928 1.00 91.25 94 GLY A CA 1
ATOM 736 C C . GLY A 1 94 ? 7.387 -1.139 -3.326 1.00 91.25 94 GLY A C 1
ATOM 737 O O . GLY A 1 94 ? 7.203 -2.007 -4.178 1.00 91.25 94 GLY A O 1
ATOM 738 N N . ALA A 1 95 ? 8.114 -0.057 -3.547 1.00 90.00 95 ALA A N 1
ATOM 739 C CA . ALA A 1 95 ? 8.853 0.139 -4.773 1.00 90.00 95 ALA A CA 1
ATOM 740 C C . ALA A 1 95 ? 10.215 0.743 -4.459 1.00 90.00 95 ALA A C 1
ATOM 742 O O . ALA A 1 95 ? 10.338 1.626 -3.614 1.00 90.00 95 ALA A O 1
ATOM 743 N N . GLY A 1 96 ? 11.259 0.291 -5.138 1.00 86.56 96 GLY A N 1
ATOM 744 C CA . GLY A 1 96 ? 12.566 0.910 -5.029 1.00 86.56 96 GLY A CA 1
ATOM 745 C C . GLY A 1 96 ? 13.406 0.725 -6.276 1.00 86.56 96 GLY A C 1
ATOM 746 O O . GLY A 1 96 ? 13.244 -0.229 -7.033 1.00 86.56 96 GLY A O 1
ATOM 747 N N . GLY A 1 97 ? 14.327 1.650 -6.495 1.00 79.81 97 GLY A N 1
ATOM 748 C CA . GLY A 1 97 ? 15.173 1.575 -7.670 1.00 79.81 97 GLY A CA 1
ATOM 749 C C . GLY A 1 97 ? 16.102 2.754 -7.830 1.00 79.81 97 GLY A C 1
ATOM 750 O O . GLY A 1 97 ? 15.918 3.810 -7.230 1.00 79.81 97 GLY A O 1
ATOM 751 N N . GLY A 1 98 ? 17.122 2.560 -8.658 1.00 69.38 98 GLY A N 1
ATOM 752 C CA . GLY A 1 98 ? 17.993 3.641 -9.089 1.00 69.38 98 GLY A CA 1
ATOM 753 C C . GLY A 1 98 ? 17.512 4.200 -10.415 1.00 69.38 98 GLY A C 1
ATOM 754 O O . GLY A 1 98 ? 17.438 3.468 -11.398 1.00 69.38 98 GLY A O 1
ATOM 755 N N . ALA A 1 99 ? 17.248 5.508 -10.469 1.00 62.38 99 ALA A N 1
ATOM 756 C CA . ALA A 1 99 ? 16.983 6.196 -11.734 1.00 62.38 99 ALA A CA 1
ATOM 757 C C . ALA A 1 99 ? 18.115 5.955 -12.754 1.00 62.38 99 ALA A C 1
ATOM 759 O O . ALA A 1 99 ? 17.848 5.773 -13.934 1.00 62.38 99 ALA A O 1
ATOM 760 N N . LEU A 1 100 ? 19.362 5.871 -12.275 1.00 67.25 100 LEU A N 1
ATOM 761 C CA . LEU A 1 100 ? 20.558 5.682 -13.102 1.00 67.25 100 LEU A CA 1
ATOM 762 C C . LEU A 1 100 ? 20.888 4.217 -13.424 1.00 67.25 100 LEU A C 1
ATOM 764 O O . LEU A 1 100 ? 21.654 3.962 -14.344 1.00 67.25 100 LEU A O 1
ATOM 768 N N . SER A 1 101 ? 20.354 3.248 -12.674 1.00 68.88 101 SER A N 1
ATOM 769 C CA . SER A 1 101 ? 20.703 1.831 -12.859 1.00 68.88 101 SER A CA 1
ATOM 770 C C . SER A 1 101 ? 19.734 1.078 -13.769 1.00 68.88 101 SER A C 1
ATOM 772 O O . SER A 1 101 ? 19.983 -0.087 -14.074 1.00 68.88 101 SER A O 1
ATOM 774 N N . GLY A 1 102 ? 18.595 1.685 -14.128 1.00 65.69 102 GLY A N 1
ATOM 775 C CA . GLY A 1 102 ? 17.494 1.005 -14.823 1.00 65.69 102 GLY A CA 1
ATOM 776 C C . GLY A 1 102 ? 16.841 -0.122 -14.007 1.00 65.69 102 GLY A C 1
ATOM 777 O O . GLY A 1 102 ? 15.910 -0.765 -14.478 1.00 65.69 102 GLY A O 1
ATOM 778 N N . ARG A 1 103 ? 17.306 -0.372 -12.773 1.00 70.38 103 ARG A N 1
ATOM 779 C CA . ARG A 1 103 ? 16.762 -1.388 -11.867 1.00 70.38 103 ARG A CA 1
ATOM 780 C C . ARG A 1 103 ? 15.731 -0.725 -10.977 1.00 70.38 103 ARG A C 1
ATOM 782 O O . ARG A 1 103 ? 16.071 0.054 -10.087 1.00 70.38 103 ARG A O 1
ATOM 789 N N . GLN A 1 104 ? 14.481 -1.022 -11.281 1.00 82.06 104 GLN A N 1
ATOM 790 C CA . GLN A 1 104 ? 13.303 -0.303 -10.836 1.00 82.06 104 GLN A CA 1
ATOM 791 C C . GLN A 1 104 ? 12.248 -1.342 -10.454 1.00 82.06 104 GLN A C 1
ATOM 793 O O . GLN A 1 104 ? 11.401 -1.726 -11.259 1.00 82.06 104 GLN A O 1
ATOM 798 N N . GLY A 1 105 ? 12.380 -1.847 -9.229 1.00 88.25 105 GLY A N 1
ATOM 799 C CA . GLY A 1 105 ? 11.650 -3.003 -8.734 1.00 88.25 105 GLY A CA 1
ATOM 800 C C . GLY A 1 105 ? 10.479 -2.621 -7.839 1.00 88.25 105 GLY A C 1
ATOM 801 O O . GLY A 1 105 ? 10.579 -1.726 -7.003 1.00 88.25 105 GLY A O 1
ATOM 802 N N . TRP A 1 106 ? 9.374 -3.331 -7.974 1.00 91.62 106 TRP A N 1
ATOM 803 C CA . TRP A 1 106 ? 8.230 -3.232 -7.079 1.00 91.62 106 TRP A CA 1
ATOM 804 C C . TRP A 1 106 ? 7.946 -4.591 -6.451 1.00 91.62 106 TRP A C 1
ATOM 806 O O . TRP A 1 106 ? 8.371 -5.633 -6.955 1.00 91.62 106 TRP A O 1
ATOM 816 N N . TRP A 1 107 ? 7.216 -4.571 -5.346 1.00 93.25 107 TRP A N 1
ATOM 817 C CA . TRP A 1 107 ? 6.645 -5.760 -4.747 1.00 93.25 107 TRP A CA 1
ATOM 818 C C . TRP A 1 107 ? 5.274 -5.453 -4.144 1.00 93.25 107 TRP A C 1
ATOM 820 O O . TRP A 1 107 ? 4.962 -4.313 -3.793 1.00 93.25 107 TRP A O 1
ATOM 830 N N . GLY A 1 108 ? 4.427 -6.470 -4.069 1.00 95.00 108 GLY A N 1
ATOM 831 C CA . GLY A 1 108 ? 3.037 -6.328 -3.665 1.00 95.00 108 GLY A CA 1
ATOM 832 C C . GLY A 1 108 ? 2.360 -7.666 -3.427 1.00 95.00 108 GLY A C 1
ATOM 833 O O . GLY A 1 108 ? 3.009 -8.712 -3.423 1.00 95.00 108 GLY A O 1
ATOM 834 N N . VAL A 1 109 ? 1.046 -7.630 -3.240 1.00 96.12 109 VAL A N 1
ATOM 835 C CA . VAL A 1 109 ? 0.228 -8.818 -2.967 1.00 96.12 109 VAL A CA 1
ATOM 836 C C . VAL A 1 109 ? -0.940 -8.910 -3.937 1.00 96.12 109 VAL A C 1
ATOM 838 O O . VAL A 1 109 ? -1.566 -7.903 -4.259 1.00 96.12 109 VAL A O 1
ATOM 841 N N . CYS A 1 110 ? -1.244 -10.109 -4.427 1.00 95.81 110 CYS A N 1
ATOM 842 C CA . CYS A 1 110 ? -2.439 -10.328 -5.239 1.00 95.81 110 CYS A CA 1
ATOM 843 C C . CYS A 1 110 ? -3.677 -10.461 -4.351 1.00 95.81 110 CYS A C 1
ATOM 845 O O . CYS A 1 110 ? -3.683 -11.282 -3.437 1.00 95.81 110 CYS A O 1
ATOM 847 N N . GLY A 1 111 ? -4.740 -9.717 -4.673 1.00 91.56 111 GLY A N 1
ATOM 848 C CA . GLY A 1 111 ? -6.008 -9.773 -3.937 1.00 91.56 111 GLY A CA 1
ATOM 849 C C . GLY A 1 111 ? -6.769 -11.091 -4.052 1.00 91.56 111 GLY A C 1
ATOM 850 O O . GLY A 1 111 ? -7.587 -11.392 -3.193 1.00 91.56 111 GLY A O 1
ATOM 851 N N . HIS A 1 112 ? -6.492 -11.877 -5.093 1.00 94.50 112 HIS A N 1
ATOM 852 C CA . 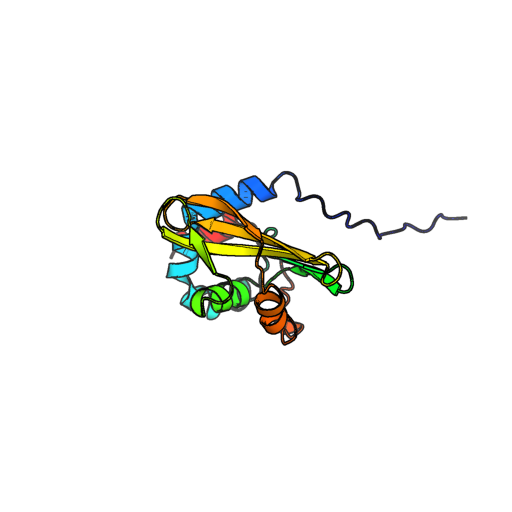HIS A 1 112 ? -7.192 -13.132 -5.358 1.00 94.50 112 HIS A CA 1
ATOM 853 C C . HIS A 1 112 ? -6.322 -14.349 -5.052 1.00 94.50 112 HIS A C 1
ATOM 855 O O . HIS A 1 112 ? -6.665 -15.185 -4.224 1.00 94.50 112 HIS A O 1
ATOM 861 N N . CYS A 1 113 ? -5.147 -14.418 -5.679 1.00 93.00 113 CYS A N 1
ATOM 862 C CA . CYS A 1 113 ? -4.214 -15.525 -5.497 1.00 93.00 113 CYS A CA 1
ATOM 863 C C . CYS A 1 113 ? -3.507 -15.507 -4.125 1.00 93.00 113 CYS A C 1
ATOM 865 O O . CYS A 1 113 ? -2.817 -16.467 -3.793 1.00 93.00 113 CYS A O 1
ATOM 867 N N . GLN A 1 114 ? -3.591 -14.399 -3.371 1.00 92.56 114 GLN A N 1
ATOM 868 C CA . GLN A 1 114 ? -2.906 -14.188 -2.082 1.00 92.56 114 GLN A CA 1
ATOM 869 C C . GLN A 1 114 ? -1.376 -14.389 -2.140 1.00 92.56 114 GLN A C 1
ATOM 871 O O . GLN A 1 114 ? -0.702 -14.568 -1.124 1.00 92.56 114 GLN A O 1
ATOM 876 N N . GLY A 1 115 ? -0.808 -14.361 -3.346 1.00 93.00 115 GLY A N 1
ATOM 877 C CA . GLY A 1 115 ? 0.623 -14.470 -3.583 1.00 93.00 115 GLY A CA 1
ATOM 878 C C . GLY A 1 115 ? 1.317 -13.130 -3.372 1.00 93.00 115 GLY A C 1
ATOM 879 O O . GLY A 1 115 ? 0.806 -12.090 -3.793 1.00 93.00 115 GLY A O 1
ATOM 880 N N . VAL A 1 116 ? 2.502 -13.167 -2.762 1.00 93.69 116 VAL A N 1
ATOM 881 C CA . VAL A 1 116 ? 3.414 -12.020 -2.745 1.00 93.69 116 VAL A CA 1
ATOM 882 C C . VAL A 1 116 ? 4.208 -12.035 -4.047 1.00 93.69 116 VAL A C 1
ATOM 884 O O . VAL A 1 116 ? 4.838 -13.037 -4.385 1.00 93.69 116 VAL A O 1
ATOM 887 N N . LEU A 1 117 ? 4.149 -10.936 -4.787 1.00 93.25 117 LEU A N 1
ATOM 888 C CA . LEU A 1 117 ? 4.713 -10.799 -6.124 1.00 93.25 117 LEU A CA 1
ATOM 889 C C . LEU A 1 117 ? 5.730 -9.670 -6.139 1.00 93.25 117 LEU A C 1
ATOM 891 O O . LEU A 1 117 ? 5.624 -8.705 -5.382 1.00 93.25 117 LEU A O 1
ATOM 895 N N . SER A 1 118 ? 6.697 -9.777 -7.037 1.00 92.38 118 SER A N 1
ATOM 896 C CA . SER A 1 118 ? 7.617 -8.699 -7.355 1.00 92.38 118 SER A CA 1
ATOM 897 C C . SER A 1 118 ? 7.854 -8.644 -8.852 1.00 92.38 118 SER A C 1
ATOM 899 O O . SER A 1 118 ? 7.651 -9.619 -9.577 1.00 92.38 118 SER A O 1
ATOM 901 N N . GLY A 1 119 ? 8.267 -7.479 -9.323 1.00 89.69 119 GLY A N 1
ATOM 902 C CA . GLY A 1 119 ? 8.532 -7.258 -10.730 1.00 89.69 119 GLY A CA 1
ATOM 903 C C . GLY A 1 119 ? 9.331 -5.991 -10.946 1.00 89.69 119 GLY A C 1
ATOM 904 O O . GLY A 1 119 ? 9.722 -5.310 -9.999 1.00 89.69 119 GLY A O 1
ATOM 905 N N . ASN A 1 120 ? 9.560 -5.671 -12.213 1.00 87.62 120 ASN A N 1
ATOM 906 C CA . ASN A 1 120 ? 10.117 -4.389 -12.614 1.00 87.62 120 ASN A CA 1
ATOM 907 C C . ASN A 1 120 ? 9.029 -3.576 -13.312 1.00 87.62 120 ASN A C 1
ATOM 909 O O . ASN A 1 120 ? 8.175 -4.144 -13.990 1.00 87.62 120 ASN A O 1
ATOM 913 N N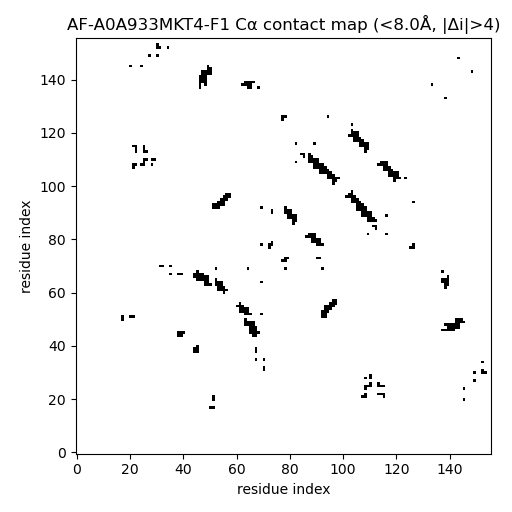 . LYS A 1 121 ? 9.062 -2.252 -13.159 1.00 77.00 121 LYS A N 1
ATOM 914 C CA . LYS A 1 121 ? 8.251 -1.340 -13.975 1.00 77.00 121 LYS A CA 1
ATOM 915 C C . LYS A 1 121 ? 9.174 -0.601 -14.932 1.00 77.00 121 LYS A C 1
ATOM 917 O O . LYS A 1 121 ? 10.074 0.099 -14.484 1.00 77.00 121 LYS A O 1
ATOM 922 N N . GLU A 1 122 ? 8.911 -0.706 -16.234 1.00 67.88 122 GLU A N 1
ATOM 923 C CA . GLU A 1 122 ? 9.666 0.025 -17.268 1.00 67.88 122 GLU A CA 1
ATOM 924 C C . GLU A 1 122 ? 9.570 1.546 -17.091 1.00 67.88 122 GLU A C 1
ATOM 926 O O . GLU A 1 122 ? 10.511 2.284 -17.369 1.00 67.88 122 GLU A O 1
ATOM 931 N N . LYS A 1 123 ? 8.423 2.019 -16.593 1.00 71.31 123 LYS A N 1
ATOM 932 C CA . LYS A 1 123 ? 8.131 3.436 -16.354 1.00 71.31 123 LYS A CA 1
ATOM 933 C C . LYS A 1 123 ? 8.006 3.729 -14.868 1.00 71.31 123 LYS A C 1
ATOM 935 O O . LYS A 1 123 ? 7.013 4.287 -14.417 1.00 71.31 123 LYS A O 1
ATOM 940 N N . PHE A 1 124 ? 9.004 3.361 -14.073 1.00 70.56 124 PHE A N 1
ATOM 941 C CA . PHE A 1 124 ? 8.947 3.574 -12.623 1.00 70.56 124 PHE A CA 1
ATOM 942 C C . PHE A 1 124 ? 8.803 5.047 -12.240 1.00 70.56 124 PHE A C 1
ATOM 944 O O . PHE A 1 124 ? 8.257 5.346 -11.185 1.00 70.56 124 PHE A O 1
ATOM 951 N N . TYR A 1 125 ? 9.216 5.991 -13.092 1.00 69.00 125 TYR A N 1
ATOM 952 C CA . TYR A 1 125 ? 8.927 7.408 -12.859 1.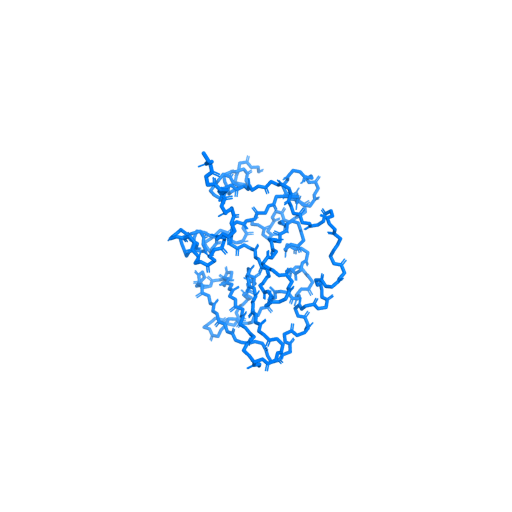00 69.00 125 TYR A CA 1
ATOM 953 C C . TYR A 1 125 ? 7.430 7.680 -12.632 1.00 69.00 125 TYR A C 1
ATOM 955 O O . TYR A 1 125 ? 7.114 8.636 -11.939 1.00 69.00 125 TYR A O 1
ATOM 963 N N . GLN A 1 126 ? 6.523 6.830 -13.133 1.00 69.88 126 GLN A N 1
ATOM 964 C CA . GLN A 1 126 ? 5.088 6.894 -12.840 1.00 69.88 126 GLN A CA 1
ATOM 965 C C . GLN A 1 126 ? 4.765 6.546 -11.383 1.00 69.88 126 GLN A C 1
ATOM 967 O O . GLN A 1 126 ? 3.837 7.105 -10.818 1.00 69.88 126 GLN A O 1
ATOM 972 N N . LEU A 1 127 ? 5.538 5.665 -10.740 1.00 72.50 127 LEU A N 1
ATOM 973 C CA . LEU A 1 127 ? 5.441 5.453 -9.294 1.00 72.50 127 LEU A CA 1
ATOM 974 C C . LEU A 1 127 ? 6.013 6.652 -8.530 1.00 72.50 127 LEU A C 1
ATOM 976 O O . LEU A 1 127 ? 5.492 7.000 -7.477 1.00 72.50 127 LEU A O 1
ATOM 980 N N . TYR A 1 128 ? 7.067 7.293 -9.050 1.00 72.38 128 TYR A N 1
ATOM 981 C CA . TYR A 1 128 ? 7.722 8.433 -8.399 1.00 72.38 128 TYR A CA 1
ATOM 982 C C . TYR A 1 128 ? 6.980 9.761 -8.542 1.00 72.38 128 TYR A C 1
ATOM 984 O O . TYR A 1 128 ? 7.011 10.552 -7.604 1.00 72.38 128 TYR A O 1
ATOM 992 N N . SER A 1 129 ? 6.334 10.045 -9.675 1.00 70.12 129 SER A N 1
ATOM 993 C CA . SER A 1 129 ? 5.604 11.304 -9.890 1.00 70.12 129 SER A CA 1
ATOM 994 C C . SER A 1 129 ? 4.506 11.489 -8.849 1.00 70.12 129 SER A C 1
ATOM 996 O O . SER A 1 129 ? 4.295 12.591 -8.352 1.00 70.12 129 SER A O 1
ATOM 998 N N . GLU A 1 130 ? 3.898 10.382 -8.430 1.00 70.56 130 GLU A N 1
ATOM 999 C CA . GLU A 1 130 ? 2.887 10.341 -7.373 1.00 70.56 130 GLU A CA 1
ATOM 1000 C C . GLU A 1 130 ? 3.450 10.610 -5.973 1.00 70.56 130 GLU A C 1
ATOM 1002 O O . GLU A 1 130 ? 2.687 10.916 -5.054 1.00 70.56 130 GLU A O 1
ATOM 1007 N N . PHE A 1 131 ? 4.776 10.501 -5.826 1.00 67.94 131 PHE A N 1
ATOM 1008 C CA . PHE A 1 131 ? 5.542 10.723 -4.600 1.00 67.94 131 PHE A CA 1
ATOM 1009 C C . PHE A 1 131 ? 6.264 12.070 -4.565 1.00 67.94 131 PHE A C 1
ATOM 1011 O O . PHE A 1 131 ? 6.487 12.611 -3.485 1.00 67.94 131 PHE A O 1
ATOM 1018 N N . ALA A 1 132 ? 6.597 12.643 -5.722 1.00 63.47 132 ALA A N 1
ATOM 1019 C CA . ALA A 1 132 ? 7.212 13.966 -5.822 1.00 63.47 132 ALA A CA 1
ATOM 1020 C C . ALA A 1 132 ? 6.301 15.079 -5.264 1.00 63.47 132 ALA A C 1
ATOM 1022 O O . ALA A 1 132 ? 6.802 16.111 -4.824 1.00 63.47 132 ALA A O 1
ATOM 1023 N N . GLY A 1 133 ? 4.983 14.849 -5.231 1.00 61.12 133 GLY A N 1
ATOM 1024 C CA . GLY A 1 133 ? 3.994 15.733 -4.607 1.00 61.12 133 GLY A CA 1
ATOM 1025 C C . GLY A 1 133 ? 3.595 15.368 -3.172 1.00 61.12 133 GLY A C 1
ATOM 1026 O O . GLY A 1 133 ? 2.714 16.026 -2.621 1.00 61.12 133 GLY A O 1
ATOM 1027 N N . ILE A 1 134 ? 4.189 14.334 -2.559 1.00 60.72 134 ILE A N 1
ATOM 1028 C CA . ILE A 1 134 ? 3.789 13.895 -1.214 1.00 60.72 134 ILE A CA 1
ATOM 1029 C C . ILE A 1 134 ? 4.267 14.898 -0.173 1.00 60.72 134 ILE A C 1
ATOM 1031 O O . ILE A 1 134 ? 5.466 15.080 0.054 1.00 60.72 134 ILE A O 1
ATOM 1035 N N . GLN A 1 135 ? 3.300 15.539 0.479 1.00 56.50 135 GLN A N 1
ATOM 1036 C CA . GLN A 1 135 ? 3.561 16.468 1.569 1.00 56.50 135 GLN A CA 1
ATOM 1037 C C . GLN A 1 135 ? 4.045 15.711 2.818 1.00 56.50 135 GLN A C 1
ATOM 1039 O O . GLN A 1 135 ? 3.663 14.559 3.023 1.00 56.50 135 GLN A O 1
ATOM 1044 N N . PRO A 1 136 ? 4.816 16.346 3.720 1.00 53.81 136 PRO A N 1
ATOM 1045 C CA . PRO A 1 136 ? 5.210 15.743 4.998 1.00 53.81 136 PRO A CA 1
ATOM 1046 C C . PRO A 1 136 ? 4.021 15.222 5.826 1.00 53.81 136 PRO A C 1
ATOM 1048 O O . PRO A 1 136 ? 4.149 14.234 6.538 1.00 53.81 136 PRO A O 1
ATOM 1051 N N . ALA A 1 137 ? 2.837 15.825 5.686 1.00 50.44 137 ALA A N 1
ATOM 1052 C CA . ALA A 1 137 ? 1.609 15.366 6.343 1.00 50.44 137 ALA A CA 1
ATOM 1053 C C . ALA A 1 137 ? 1.121 13.978 5.871 1.00 50.44 137 ALA A C 1
ATOM 1055 O O . ALA A 1 137 ? 0.312 13.349 6.543 1.00 50.44 137 ALA A O 1
ATOM 1056 N N . GLN A 1 138 ? 1.611 13.498 4.727 1.00 55.62 138 GLN A N 1
ATOM 1057 C CA . GLN A 1 138 ? 1.312 12.179 4.159 1.00 55.62 138 GLN A CA 1
ATOM 1058 C C . GLN A 1 138 ? 2.415 11.148 4.463 1.00 55.62 138 GLN A C 1
ATOM 1060 O O . GLN A 1 138 ? 2.328 9.997 4.033 1.00 55.62 138 GLN A O 1
ATOM 1065 N N . THR A 1 139 ? 3.455 11.545 5.207 1.00 59.34 139 THR A N 1
ATOM 1066 C CA . THR A 1 139 ? 4.380 10.612 5.858 1.00 59.34 139 THR A CA 1
ATOM 1067 C C . THR A 1 139 ? 3.857 10.342 7.261 1.00 59.34 139 THR A C 1
ATOM 1069 O O . THR A 1 139 ? 3.754 11.263 8.068 1.00 59.34 139 THR A O 1
ATOM 1072 N N . GLY A 1 140 ? 3.455 9.101 7.532 1.00 59.06 140 GLY A N 1
ATOM 1073 C CA . GLY A 1 140 ? 2.828 8.765 8.803 1.00 59.06 140 GLY A CA 1
ATOM 1074 C C . GLY A 1 140 ? 3.787 8.924 9.978 1.00 59.06 140 GLY A C 1
ATOM 1075 O O . GLY A 1 140 ? 4.954 8.541 9.892 1.00 59.06 140 GLY A O 1
ATOM 1076 N N . THR A 1 141 ? 3.300 9.498 11.076 1.00 61.47 141 THR A N 1
ATOM 1077 C CA . THR A 1 141 ? 4.089 9.732 12.298 1.00 61.47 141 THR A CA 1
ATOM 1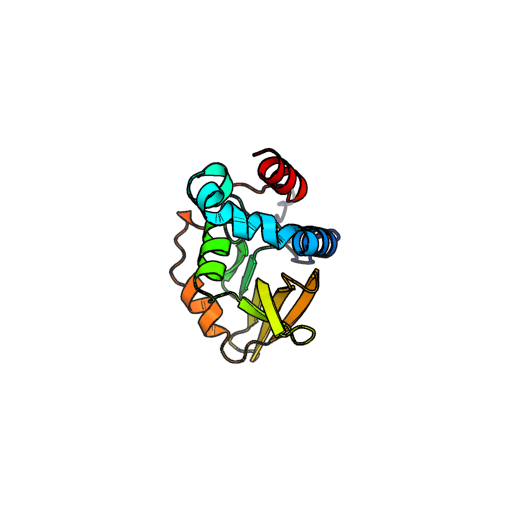078 C C . THR A 1 141 ? 4.044 8.549 13.266 1.00 61.47 141 THR A C 1
ATOM 1080 O O . THR A 1 141 ? 4.841 8.494 14.201 1.00 61.47 141 THR A O 1
ATOM 1083 N N . GLY A 1 142 ? 3.139 7.593 13.032 1.00 75.12 142 GLY A N 1
ATOM 1084 C CA . GLY A 1 142 ? 2.974 6.381 13.827 1.00 75.12 142 GLY A CA 1
ATOM 1085 C C . GLY A 1 142 ? 3.131 5.115 12.991 1.00 75.12 142 GLY A C 1
ATOM 1086 O O . GLY A 1 142 ? 2.727 5.066 11.830 1.00 75.12 142 GLY A O 1
ATOM 1087 N N . HIS A 1 143 ? 3.696 4.079 13.602 1.00 81.06 143 HIS A N 1
ATOM 1088 C CA . HIS A 1 143 ? 3.651 2.716 13.082 1.00 81.06 143 HIS A CA 1
ATOM 1089 C C . HIS A 1 143 ? 2.482 1.982 13.739 1.00 81.06 143 HIS A C 1
ATOM 1091 O O . HIS A 1 143 ? 2.287 2.116 14.947 1.00 81.06 143 HIS A O 1
ATOM 1097 N N . ILE A 1 144 ? 1.720 1.221 12.956 1.00 83.44 144 ILE A N 1
ATOM 1098 C CA . ILE A 1 144 ? 0.723 0.280 13.477 1.00 83.44 144 ILE A CA 1
ATOM 1099 C C . ILE A 1 144 ? 1.195 -1.143 13.180 1.00 83.44 144 ILE A C 1
ATOM 1101 O O . ILE A 1 144 ? 1.751 -1.395 12.107 1.00 83.44 144 ILE A O 1
ATOM 1105 N N . ASP A 1 145 ? 1.001 -2.062 14.124 1.00 88.25 145 ASP A N 1
ATOM 1106 C CA . ASP A 1 145 ? 1.165 -3.481 13.826 1.00 88.25 145 ASP A CA 1
ATOM 1107 C C . ASP A 1 145 ? 0.051 -3.919 12.872 1.00 88.25 145 ASP A C 1
ATOM 1109 O O . ASP A 1 145 ? -1.119 -3.568 13.049 1.00 88.25 145 ASP A O 1
ATOM 1113 N N . LEU A 1 146 ? 0.409 -4.670 11.832 1.00 87.75 146 LEU A N 1
ATOM 1114 C CA . LEU A 1 146 ? -0.567 -5.121 10.848 1.00 87.75 146 LEU A CA 1
ATOM 1115 C C . LEU A 1 146 ? -1.642 -6.008 11.494 1.00 87.75 146 LEU A C 1
ATOM 1117 O O . LEU A 1 146 ? -2.808 -5.907 11.128 1.00 87.75 146 LEU A O 1
ATOM 1121 N N . SER A 1 147 ? -1.276 -6.849 12.459 1.00 88.19 147 SER A N 1
ATOM 1122 C CA . SER A 1 147 ? -2.216 -7.741 13.142 1.00 88.19 147 SER A CA 1
ATOM 1123 C C . SER A 1 147 ? -3.248 -6.935 13.925 1.00 88.19 147 SER A C 1
ATOM 1125 O O . SER A 1 147 ? -4.443 -7.201 13.805 1.00 88.19 147 SER A O 1
ATOM 1127 N N . ASP A 1 148 ? -2.800 -5.909 14.653 1.00 89.25 148 ASP A N 1
ATOM 1128 C CA . ASP A 1 148 ? -3.676 -5.014 15.417 1.00 89.25 148 ASP A CA 1
ATOM 1129 C C . ASP A 1 148 ? -4.642 -4.261 14.497 1.00 89.25 148 ASP A C 1
ATOM 1131 O O . ASP A 1 148 ? -5.845 -4.209 14.760 1.00 89.25 148 ASP A O 1
ATOM 1135 N N . LEU A 1 149 ? -4.135 -3.739 13.374 1.00 90.75 149 LEU A N 1
ATOM 1136 C CA . LEU A 1 149 ? -4.961 -3.089 12.359 1.00 90.75 149 LEU A CA 1
ATOM 1137 C C . LEU A 1 149 ? -6.041 -4.040 11.831 1.00 90.75 149 LEU A C 1
ATOM 1139 O O . LEU A 1 149 ? -7.209 -3.670 11.750 1.00 90.75 149 LEU A O 1
ATOM 1143 N N . LEU A 1 150 ? -5.671 -5.272 11.481 1.00 91.94 150 LEU A N 1
ATOM 1144 C CA . LEU A 1 150 ? -6.616 -6.255 10.952 1.00 91.94 150 LEU A CA 1
ATOM 1145 C C . LEU A 1 150 ? -7.674 -6.658 11.987 1.00 91.94 150 LEU A C 1
ATOM 1147 O O . LEU A 1 150 ? -8.831 -6.864 11.622 1.00 91.94 150 LEU A O 1
ATOM 1151 N N . VAL A 1 151 ? -7.316 -6.734 13.271 1.00 92.50 151 VAL A N 1
ATOM 1152 C CA . VAL A 1 151 ? -8.281 -6.947 14.361 1.00 92.50 151 VAL A CA 1
ATOM 1153 C C . VAL A 1 151 ? -9.259 -5.771 14.457 1.00 92.50 151 VAL A C 1
ATOM 1155 O O . VAL A 1 151 ? -10.467 -5.997 14.502 1.00 92.50 151 VAL A O 1
ATOM 1158 N N . GLU A 1 152 ? -8.770 -4.528 14.419 1.00 92.06 152 GLU A N 1
ATOM 1159 C CA . GLU A 1 152 ? -9.614 -3.322 14.460 1.00 92.06 152 GLU A CA 1
ATOM 1160 C C . GLU A 1 152 ? -10.576 -3.227 13.260 1.00 92.06 152 GLU A C 1
ATOM 1162 O O . GLU A 1 152 ? -11.713 -2.756 13.392 1.00 92.06 152 GLU A O 1
ATOM 1167 N N . LEU A 1 153 ? -10.139 -3.686 12.084 1.00 92.12 153 LEU A N 1
ATOM 1168 C CA . LEU A 1 153 ? -10.968 -3.701 10.880 1.00 92.12 153 LEU A CA 1
ATOM 1169 C C . LEU A 1 153 ? -12.048 -4.786 10.919 1.00 92.12 153 LEU A C 1
ATOM 1171 O O . LEU A 1 153 ? -13.163 -4.508 10.498 1.00 92.12 153 LEU A O 1
ATOM 1175 N N . ARG A 1 154 ? -11.755 -5.977 11.458 1.00 92.69 154 ARG A N 1
ATOM 1176 C CA . ARG A 1 154 ? -12.730 -7.082 11.590 1.00 92.69 154 ARG A CA 1
ATOM 1177 C C . ARG A 1 154 ? -13.794 -6.846 12.658 1.00 92.69 154 ARG A C 1
ATOM 1179 O O . ARG A 1 154 ? -14.840 -7.483 12.620 1.00 92.69 154 ARG A O 1
ATOM 1186 N N . ALA A 1 155 ? -13.498 -6.008 13.647 1.00 89.88 155 ALA A N 1
ATOM 1187 C CA . ALA A 1 155 ? -14.385 -5.759 14.778 1.00 89.88 155 ALA A CA 1
ATOM 1188 C C . ALA A 1 155 ? -15.522 -4.761 14.484 1.00 89.88 155 ALA A C 1
ATOM 1190 O O . ALA A 1 155 ? -16.316 -4.490 15.384 1.00 89.88 155 ALA A O 1
ATOM 1191 N N . ALA A 1 156 ? -15.588 -4.191 13.279 1.00 78.50 156 ALA A N 1
ATOM 1192 C CA . ALA A 1 156 ? -16.618 -3.228 12.885 1.00 78.50 156 ALA A CA 1
ATOM 1193 C C . ALA A 1 156 ? -17.504 -3.768 11.769 1.00 78.50 156 ALA A C 1
ATOM 1195 O O . ALA A 1 156 ? -18.656 -3.291 11.700 1.00 78.50 156 ALA A O 1
#

Secondary structure (DSSP, 8-state):
-PPP--------PPPTTHHHHHHHHHHHHHHHHHTHHHHHH-HHHHTEEEEEEEEEETTTEEEEEEHHHHHHHHHTTTTEEE-TTTS-EEEEEEEEE-TTT--EEEEEEETTT--EEEEE-TTTHHHHHHHHT--GGGS-SEE--HHHHHHHHHT-

Solvent-accessible surface area (backbone atoms only — not comparable to full-atom values): 8908 Å² total; per-residue (Å²): 138,82,81,82,84,79,89,79,74,87,70,84,62,77,58,94,53,44,67,54,52,46,49,54,42,15,74,46,43,58,59,56,63,75,38,38,69,62,35,58,73,31,67,75,53,17,34,18,18,44,93,64,22,32,41,38,34,88,86,76,48,73,42,58,36,6,41,31,59,52,49,49,32,45,76,69,56,63,34,49,48,72,31,91,87,77,68,40,58,19,46,51,40,27,38,38,38,38,91,88,70,78,47,32,36,37,32,28,26,19,65,76,83,36,43,77,48,71,52,72,44,97,62,43,64,65,60,44,60,70,51,76,70,60,50,75,86,53,42,35,91,43,80,50,59,67,67,60,52,53,52,62,59,73,75,108

Foldseek 3Di:
DDDDPPPPPPPDDPDPCLVVLQLVCLVCVVLLLVCLVVQLVDLQNQQAFESQAWEDEPPPHIATFRSNLLSVCVVVVLQWDQDPPPRAIWRWRYWYDYPVPCATKTWTHGNPVSDIDMDHDNPSVSVVVSVVPDDPSRRHPHYDDSVVVSVVSVVD

Organism: NCBI:txid2250710

Sequence (156 aa):
MSEPENKNDLKAAPRKNAWEEARLLARDIGLLVENNRRIAQNPKLSGCCLNIAYIGLPHLKTKAIALGRLLDLWSENKWTETCPACGEKVYILGAGGGALSGRQGWWGVCGHCQGVLSGNKEKFYQLYSEFAGIQPAQTGTGHIDLSDLLVELRAA

pLDDT: mean 80.64, std 17.79, range [29.81, 96.62]

Radius of gyration: 16.12 Å; Cα contacts (8 Å, |Δi|>4): 238; chains: 1; bounding box: 54×33×43 Å